Protein AF-A0AAD9TPS5-F1 (afdb_monomer)

InterPro domains:
  IPR016721 Bet3 family [PTHR13048] (1-41)
  IPR024096 NO signalling/Golgi transport ligand-binding domain superfamily [SSF111126] (2-42)

Radius of gyration: 17.07 Å; Cα contacts (8 Å, |Δi|>4): 36; chains: 1; bounding box: 48×19×30 Å

Sequence (54 aa):
VGLKMFLGINATVTNWDADGICCNIILEDNPLVKFVELPRRGEENDNRFHELVK

Structure (mmCIF, N/CA/C/O backbone):
data_AF-A0AAD9TPS5-F1
#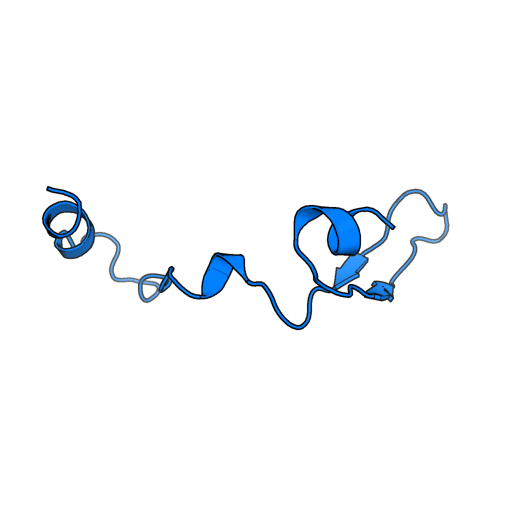
_entry.id   AF-A0AAD9TPS5-F1
#
loop_
_atom_site.group_PDB
_atom_site.id
_atom_site.type_symbol
_atom_site.label_atom_id
_atom_site.label_alt_id
_atom_site.label_comp_id
_atom_site.label_asym_id
_atom_site.label_entity_id
_atom_site.label_seq_id
_atom_site.pdbx_PDB_ins_code
_atom_site.Cartn_x
_atom_site.Cartn_y
_atom_site.Cartn_z
_atom_site.occupancy
_atom_site.B_iso_or_equiv
_atom_site.auth_seq_id
_atom_site.auth_comp_id
_atom_site.auth_asym_id
_atom_site.auth_atom_id
_atom_site.pdbx_PDB_model_num
ATOM 1 N N . VAL A 1 1 ? 6.575 2.275 8.437 1.00 63.47 1 VAL A N 1
ATOM 2 C CA . VAL A 1 1 ? 5.508 1.728 9.320 1.00 63.47 1 VAL A CA 1
ATOM 3 C C . VAL A 1 1 ? 4.318 2.702 9.413 1.00 63.47 1 VAL A C 1
ATOM 5 O O . VAL A 1 1 ? 3.838 2.974 10.497 1.00 63.47 1 VAL A O 1
ATOM 8 N N . GLY A 1 2 ? 3.821 3.251 8.296 1.00 85.94 2 GLY A N 1
ATOM 9 C CA . GLY A 1 2 ? 2.709 4.225 8.328 1.00 85.94 2 GLY A CA 1
ATOM 10 C C . GLY A 1 2 ? 1.330 3.563 8.275 1.00 85.94 2 GLY A C 1
ATOM 11 O O . GLY A 1 2 ? 0.499 3.767 9.152 1.00 85.94 2 GLY A O 1
ATOM 12 N N . LEU A 1 3 ? 1.116 2.691 7.285 1.00 86.88 3 LEU A N 1
ATOM 13 C CA . LEU A 1 3 ? -0.175 2.030 7.039 1.00 86.88 3 LEU A CA 1
ATOM 14 C C . LEU A 1 3 ? -0.678 1.218 8.245 1.00 86.88 3 LEU A C 1
ATOM 16 O O . LEU A 1 3 ? -1.854 1.289 8.584 1.00 86.88 3 LEU A O 1
ATOM 20 N N . LYS A 1 4 ? 0.216 0.538 8.972 1.00 86.88 4 LYS A N 1
ATOM 21 C CA . LYS A 1 4 ? -0.149 -0.188 10.197 1.00 86.88 4 LYS A CA 1
ATOM 22 C C . LYS A 1 4 ? -0.582 0.731 11.345 1.00 86.88 4 LYS A C 1
ATOM 24 O O . LYS A 1 4 ? -1.444 0.344 12.121 1.00 86.88 4 LYS A O 1
ATOM 29 N N . MET A 1 5 ? -0.006 1.930 11.459 1.00 88.62 5 MET A N 1
ATOM 30 C CA . MET A 1 5 ? -0.353 2.875 12.529 1.00 88.62 5 MET A CA 1
ATOM 31 C C . MET A 1 5 ? -1.706 3.546 12.283 1.00 88.62 5 MET A C 1
ATOM 33 O O . MET A 1 5 ? -2.477 3.709 13.220 1.00 88.62 5 MET A O 1
ATOM 37 N N . PHE A 1 6 ? -1.997 3.918 11.033 1.00 89.06 6 PHE A N 1
ATOM 38 C CA . PHE A 1 6 ? -3.193 4.701 10.703 1.00 89.06 6 PHE A CA 1
ATOM 39 C C . PHE A 1 6 ? -4.386 3.862 10.243 1.00 89.06 6 PHE A C 1
ATOM 41 O O . PHE A 1 6 ? -5.525 4.239 10.493 1.00 89.06 6 PHE A O 1
ATOM 48 N N . LEU A 1 7 ? -4.140 2.733 9.576 1.00 86.69 7 LEU A N 1
ATOM 49 C CA . LEU A 1 7 ? -5.187 1.870 9.017 1.00 86.69 7 LEU A CA 1
ATOM 50 C C . LEU A 1 7 ? -5.216 0.478 9.662 1.00 86.69 7 LEU A C 1
ATOM 52 O O . LEU A 1 7 ? -6.117 -0.300 9.371 1.00 86.69 7 LEU A O 1
ATOM 56 N N . GLY A 1 8 ? -4.246 0.137 10.520 1.00 88.25 8 GLY A N 1
ATOM 57 C CA . GLY A 1 8 ? -4.186 -1.179 11.166 1.00 88.25 8 GLY A CA 1
ATOM 58 C C . GLY A 1 8 ? -3.837 -2.335 10.222 1.00 88.25 8 GLY A C 1
ATOM 59 O O . GLY A 1 8 ? -3.962 -3.491 10.617 1.00 88.25 8 GLY A O 1
ATOM 60 N N . ILE A 1 9 ? -3.387 -2.045 8.997 1.00 87.25 9 ILE A N 1
ATOM 61 C CA . ILE A 1 9 ? -3.129 -3.049 7.956 1.00 87.25 9 ILE A CA 1
ATOM 62 C C 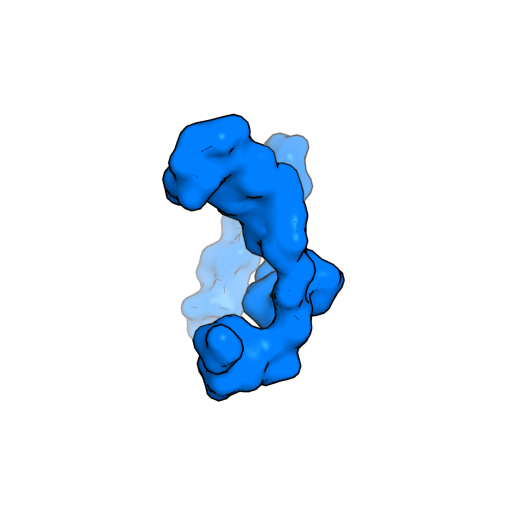. ILE A 1 9 ? -1.642 -3.287 7.704 1.00 87.25 9 ILE A C 1
ATOM 64 O O . ILE A 1 9 ? -0.799 -2.409 7.913 1.00 87.25 9 ILE A O 1
ATOM 68 N N . ASN A 1 10 ? -1.333 -4.478 7.194 1.00 89.62 10 ASN A N 1
ATOM 69 C CA . ASN A 1 10 ? -0.032 -4.785 6.614 1.00 89.62 10 ASN A CA 1
ATOM 70 C C . ASN A 1 10 ? -0.103 -4.587 5.094 1.00 89.62 10 ASN A C 1
ATOM 72 O O . ASN A 1 10 ? -1.122 -4.881 4.474 1.00 89.62 10 ASN A O 1
ATOM 76 N N . ALA A 1 11 ? 0.978 -4.079 4.511 1.00 90.44 11 ALA A N 1
ATOM 77 C CA . ALA A 1 11 ? 1.110 -3.884 3.073 1.00 90.44 11 ALA A CA 1
ATOM 78 C C . ALA A 1 11 ? 2.488 -4.368 2.620 1.00 90.44 11 ALA A C 1
ATOM 80 O O . ALA A 1 11 ? 3.453 -4.297 3.389 1.00 90.44 11 ALA A O 1
ATOM 81 N N . THR A 1 12 ? 2.573 -4.818 1.373 1.00 92.69 12 THR A N 1
ATOM 82 C CA . THR A 1 12 ? 3.797 -5.374 0.789 1.00 92.69 12 THR A CA 1
ATOM 83 C C . THR A 1 12 ? 4.337 -4.419 -0.264 1.00 92.69 12 THR A C 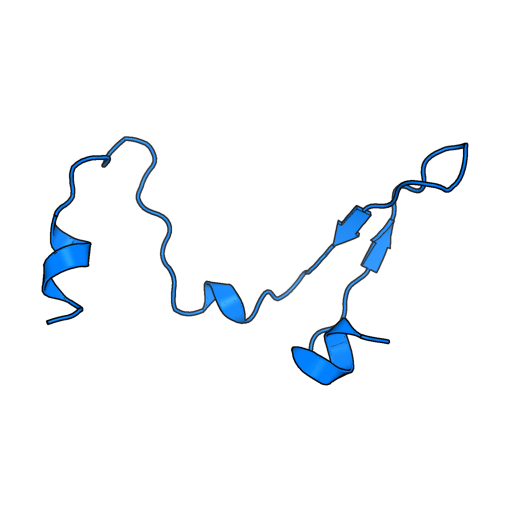1
ATOM 85 O O . THR A 1 12 ? 3.599 -3.989 -1.149 1.00 92.69 12 THR A O 1
ATOM 88 N N . VAL A 1 13 ? 5.625 -4.083 -0.178 1.00 92.25 13 VAL A N 1
ATOM 89 C CA . VAL A 1 13 ? 6.294 -3.247 -1.184 1.00 92.25 13 VAL A CA 1
ATOM 90 C C . VAL A 1 13 ? 6.959 -4.149 -2.214 1.00 92.25 13 VAL A C 1
ATOM 92 O O . VAL A 1 13 ? 7.712 -5.051 -1.852 1.00 92.25 13 VAL A O 1
ATOM 95 N N . THR A 1 14 ? 6.676 -3.916 -3.491 1.00 94.56 14 THR A N 1
ATOM 96 C CA . THR A 1 14 ? 7.161 -4.733 -4.613 1.00 94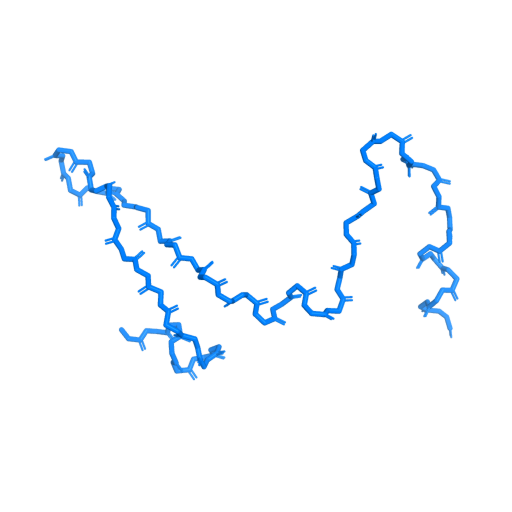.56 14 THR A CA 1
ATOM 97 C C . THR A 1 14 ? 7.484 -3.857 -5.822 1.00 94.56 14 THR A C 1
ATOM 99 O O . THR A 1 14 ? 7.218 -2.655 -5.801 1.00 94.56 14 THR A O 1
ATOM 102 N N . ASN A 1 15 ? 8.051 -4.458 -6.876 1.00 93.12 15 ASN A N 1
ATOM 103 C CA . ASN A 1 15 ? 8.262 -3.816 -8.180 1.00 93.12 15 ASN A CA 1
ATOM 104 C C . ASN A 1 15 ? 8.945 -2.444 -8.078 1.00 93.12 15 ASN A C 1
ATOM 106 O O . ASN A 1 15 ? 8.429 -1.446 -8.576 1.00 93.12 15 ASN A O 1
ATOM 110 N N . TRP A 1 16 ? 10.098 -2.406 -7.413 1.00 95.38 16 TRP A N 1
ATOM 111 C CA . TRP A 1 16 ? 10.970 -1.242 -7.480 1.00 95.38 16 TRP A CA 1
ATOM 112 C C . TRP A 1 16 ? 11.431 -1.029 -8.916 1.00 95.38 16 TRP A C 1
ATOM 114 O O . TRP A 1 16 ? 11.800 -1.989 -9.599 1.00 95.38 16 TRP A O 1
ATOM 124 N N . ASP A 1 17 ? 11.391 0.218 -9.368 1.00 93.62 17 ASP A N 1
ATOM 125 C CA . ASP A 1 17 ? 12.012 0.579 -10.634 1.00 93.62 17 ASP A CA 1
ATOM 126 C C . ASP A 1 17 ? 13.553 0.534 -10.505 1.00 93.62 17 ASP A C 1
ATOM 128 O O . ASP A 1 17 ? 14.096 0.522 -9.397 1.00 93.62 17 ASP A O 1
ATOM 132 N N . ALA A 1 18 ? 14.257 0.459 -11.637 1.00 93.62 18 ALA A N 1
ATOM 133 C CA . ALA A 1 18 ? 15.715 0.352 -11.680 1.00 93.62 18 ALA A CA 1
ATOM 134 C C . ALA A 1 18 ? 16.444 1.543 -11.025 1.00 93.62 18 ALA A C 1
ATOM 136 O O . ALA A 1 18 ? 17.498 1.352 -10.420 1.00 93.62 18 ALA A O 1
ATOM 137 N N . ASP A 1 19 ? 15.863 2.738 -11.106 1.00 94.62 19 ASP A N 1
ATOM 138 C CA . ASP A 1 19 ? 16.348 3.978 -10.503 1.00 94.62 19 ASP A CA 1
ATOM 139 C C . ASP A 1 19 ? 15.916 4.117 -9.030 1.00 94.62 19 ASP A C 1
ATOM 141 O O . ASP A 1 19 ? 16.371 5.017 -8.320 1.00 94.62 19 ASP A O 1
ATOM 145 N N . GLY A 1 20 ? 15.054 3.216 -8.542 1.00 91.75 20 GLY A N 1
ATOM 146 C CA . GLY A 1 20 ? 14.615 3.152 -7.149 1.00 91.75 20 GLY A CA 1
ATOM 147 C C . GLY A 1 20 ? 13.729 4.319 -6.704 1.00 91.75 20 GLY A C 1
ATOM 148 O O . GLY A 1 20 ? 13.594 4.549 -5.501 1.00 91.75 20 GLY A O 1
ATOM 149 N N . ILE A 1 21 ? 13.128 5.059 -7.640 1.00 95.00 21 ILE A N 1
ATOM 150 C CA . ILE A 1 21 ? 12.287 6.228 -7.337 1.00 95.00 21 ILE A CA 1
ATOM 151 C C . ILE A 1 21 ? 10.805 5.866 -7.234 1.00 95.00 21 ILE A C 1
ATOM 153 O O . ILE A 1 21 ? 10.043 6.556 -6.553 1.00 95.00 21 ILE A O 1
ATOM 157 N N . CYS A 1 22 ? 10.405 4.763 -7.863 1.00 94.94 22 CYS A N 1
ATOM 158 C CA . CYS A 1 22 ? 9.038 4.265 -7.860 1.00 94.94 22 CYS A CA 1
ATOM 159 C C . CYS A 1 22 ? 8.965 2.845 -7.288 1.00 94.94 22 CYS A C 1
ATOM 161 O O . CYS A 1 22 ? 9.847 2.013 -7.509 1.00 94.94 22 CYS A O 1
ATOM 163 N N . CYS A 1 23 ? 7.877 2.553 -6.575 1.00 94.81 23 CYS A N 1
ATOM 164 C CA . CYS A 1 23 ? 7.548 1.208 -6.112 1.00 94.81 23 CYS A CA 1
ATOM 165 C C . CYS A 1 23 ? 6.036 1.006 -6.051 1.00 94.81 23 CYS A C 1
ATOM 167 O O . CYS A 1 23 ? 5.261 1.964 -5.986 1.00 94.81 23 CYS A O 1
ATOM 169 N N . ASN A 1 24 ? 5.627 -0.257 -6.012 1.00 95.38 24 ASN A N 1
ATOM 170 C CA . ASN A 1 24 ? 4.240 -0.638 -5.815 1.00 95.38 24 ASN A CA 1
ATOM 171 C C . ASN A 1 24 ? 3.997 -0.979 -4.346 1.00 95.38 24 ASN A C 1
ATOM 173 O O . ASN A 1 24 ? 4.769 -1.718 -3.732 1.00 95.38 24 ASN A O 1
ATOM 177 N N . ILE A 1 25 ? 2.879 -0.498 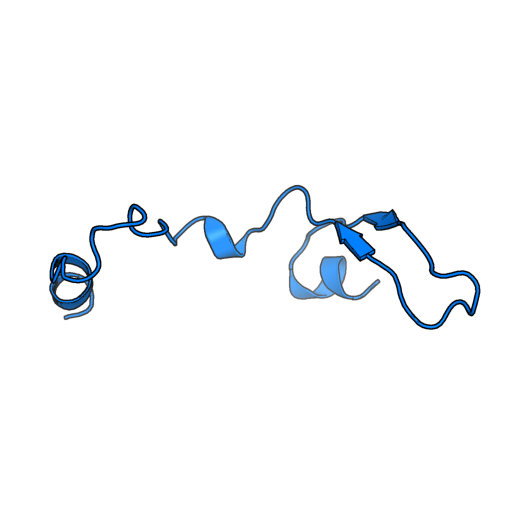-3.805 1.00 93.25 25 ILE A N 1
ATOM 178 C CA . ILE A 1 25 ? 2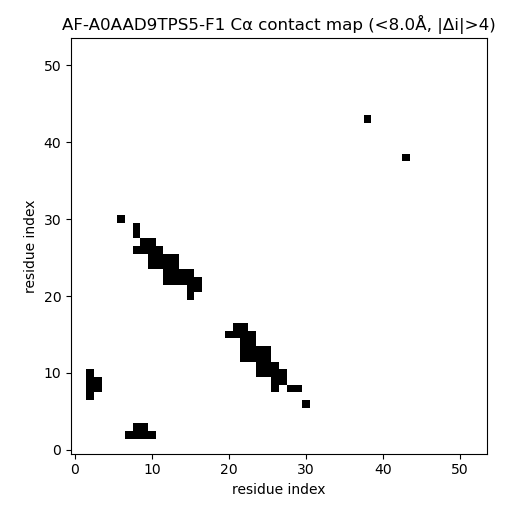.392 -0.863 -2.474 1.00 93.25 25 ILE A CA 1
ATOM 179 C C . ILE A 1 25 ? 1.125 -1.693 -2.655 1.00 93.25 25 ILE A C 1
ATOM 181 O O . ILE A 1 25 ? 0.117 -1.198 -3.153 1.00 93.25 25 ILE A O 1
ATOM 185 N N . ILE A 1 26 ? 1.183 -2.955 -2.245 1.00 92.00 26 ILE A N 1
ATOM 186 C CA . ILE A 1 26 ? 0.075 -3.904 -2.344 1.00 92.00 26 ILE A CA 1
ATOM 187 C C . ILE A 1 26 ? -0.636 -3.972 -0.991 1.00 92.00 26 ILE A C 1
ATOM 189 O O . ILE A 1 26 ? 0.001 -4.222 0.035 1.00 92.00 26 ILE A O 1
ATOM 193 N N . LEU A 1 27 ? -1.953 -3.751 -0.998 1.00 90.81 27 LEU A N 1
ATOM 194 C CA . LEU A 1 27 ? -2.837 -3.867 0.162 1.00 90.81 27 LEU A CA 1
ATOM 195 C C . LEU A 1 27 ? -3.727 -5.102 -0.029 1.00 90.81 27 LEU A C 1
ATOM 197 O O . LEU A 1 27 ? -4.561 -5.108 -0.930 1.00 90.81 27 LEU A O 1
ATOM 201 N N . GLU A 1 28 ? -3.551 -6.137 0.796 1.00 86.50 28 GLU A N 1
ATOM 202 C CA . GLU A 1 28 ? -4.338 -7.381 0.685 1.00 86.50 28 GLU A CA 1
ATOM 203 C C . GLU A 1 28 ? -5.730 -7.268 1.323 1.00 86.50 28 GLU A C 1
ATOM 205 O O . GLU A 1 28 ? -6.706 -7.760 0.764 1.00 86.50 28 GLU A O 1
ATOM 210 N N . ASP A 1 29 ? -5.838 -6.580 2.464 1.00 85.25 29 ASP A N 1
ATOM 211 C CA . ASP A 1 29 ? -7.116 -6.198 3.073 1.00 85.25 29 ASP A CA 1
ATOM 212 C C . ASP A 1 29 ? -7.187 -4.670 3.107 1.00 85.25 29 ASP A C 1
ATOM 214 O O . ASP A 1 29 ? -6.388 -4.012 3.779 1.00 85.25 29 ASP A O 1
ATOM 218 N N . ASN A 1 30 ? -8.123 -4.095 2.349 1.00 84.06 30 ASN A N 1
ATOM 219 C CA . ASN A 1 30 ? -8.386 -2.664 2.366 1.00 84.06 30 ASN A CA 1
ATOM 220 C C . ASN A 1 30 ? -9.637 -2.380 3.220 1.00 84.06 30 ASN A C 1
ATOM 222 O O . ASN A 1 30 ? -10.757 -2.547 2.734 1.00 84.06 30 ASN A O 1
ATOM 226 N N . PRO A 1 31 ? -9.496 -1.884 4.463 1.00 83.62 31 PRO A N 1
ATOM 227 C CA . PRO A 1 31 ? -10.630 -1.634 5.349 1.00 83.62 31 PRO A CA 1
ATOM 228 C C . PRO A 1 31 ? -11.589 -0.564 4.811 1.00 83.62 31 PRO A C 1
ATOM 230 O O . PRO A 1 31 ? -12.742 -0.529 5.233 1.00 83.62 31 PRO A O 1
ATOM 233 N N . LEU A 1 32 ? -11.152 0.272 3.859 1.00 82.19 32 LEU A N 1
ATOM 234 C CA . LEU A 1 32 ? -11.972 1.324 3.252 1.00 82.19 32 LEU A CA 1
ATOM 235 C C . LEU A 1 32 ? -13.033 0.776 2.289 1.00 82.19 32 LEU A C 1
ATOM 237 O O . LEU A 1 32 ? -14.033 1.443 2.044 1.00 82.19 32 LEU A O 1
ATOM 241 N N . VAL A 1 33 ? -12.842 -0.437 1.757 1.00 82.75 33 VAL A N 1
ATOM 242 C CA . VAL A 1 33 ? -13.799 -1.042 0.817 1.00 82.75 33 VAL A CA 1
ATOM 243 C C . VAL A 1 33 ? -14.981 -1.708 1.527 1.00 82.75 33 VAL A C 1
ATOM 245 O O . VAL A 1 33 ? -15.995 -1.990 0.902 1.00 82.75 33 VAL A O 1
ATOM 248 N N . LYS A 1 34 ? -14.905 -1.922 2.849 1.00 74.69 34 LYS A N 1
ATOM 249 C CA . LYS A 1 34 ? -15.910 -2.696 3.605 1.00 74.69 34 LYS A CA 1
ATOM 250 C C . LYS A 1 34 ? -17.314 -2.075 3.607 1.00 74.69 34 LYS A C 1
ATOM 252 O O . LYS A 1 34 ? -18.270 -2.768 3.934 1.00 74.69 34 LYS A O 1
ATOM 257 N N . PHE A 1 35 ? -17.443 -0.807 3.220 1.00 72.88 35 PHE A N 1
ATOM 258 C CA . PHE A 1 35 ? -18.715 -0.078 3.174 1.00 72.88 35 PHE A CA 1
ATOM 259 C C . PHE A 1 35 ? -18.995 0.557 1.808 1.00 72.88 35 PHE A C 1
ATOM 261 O O . PHE A 1 35 ? -19.897 1.383 1.692 1.00 72.88 35 PHE A O 1
ATOM 268 N N . VAL A 1 36 ? -18.212 0.205 0.783 1.00 78.25 36 VAL A N 1
ATOM 269 C CA . VAL A 1 36 ? -18.339 0.772 -0.561 1.00 78.25 36 VAL A CA 1
ATOM 270 C C . VAL A 1 36 ? -18.481 -0.365 -1.560 1.00 78.25 36 VAL A C 1
ATOM 272 O O . VAL A 1 36 ? -17.563 -1.162 -1.739 1.00 78.25 36 VAL A O 1
ATOM 275 N N . GLU A 1 37 ? -19.621 -0.417 -2.239 1.00 79.62 37 GLU A N 1
ATOM 276 C CA . GLU A 1 37 ? -19.804 -1.263 -3.414 1.00 79.62 37 GLU A CA 1
ATOM 277 C C . GLU A 1 37 ? -19.565 -0.414 -4.663 1.00 79.62 37 GLU A C 1
ATOM 279 O O . GLU A 1 37 ? -20.148 0.661 -4.820 1.00 79.62 37 GLU A O 1
ATOM 284 N N . LEU A 1 38 ? -18.663 -0.866 -5.538 1.00 77.00 38 LEU A N 1
ATOM 285 C CA . LEU A 1 38 ? -18.454 -0.195 -6.815 1.00 77.00 38 LEU A CA 1
ATOM 286 C C . LEU A 1 38 ? -19.677 -0.440 -7.709 1.00 77.00 38 LEU A C 1
ATOM 288 O O . LEU A 1 38 ? -20.090 -1.594 -7.850 1.00 77.00 38 LEU A O 1
ATOM 292 N N . PRO A 1 39 ? -20.228 0.600 -8.356 1.00 74.81 39 PRO A N 1
ATOM 293 C CA . PRO A 1 39 ? -21.319 0.417 -9.300 1.00 74.81 39 PRO A CA 1
ATOM 294 C C . PRO A 1 39 ? -20.862 -0.487 -10.445 1.00 74.81 39 PRO A C 1
ATOM 296 O O . PRO A 1 39 ? -19.700 -0.444 -10.877 1.00 74.81 39 PRO A O 1
ATOM 299 N N . ARG A 1 40 ? -21.774 -1.316 -10.962 1.00 73.06 40 ARG A N 1
ATOM 300 C CA . ARG A 1 40 ? -21.463 -2.143 -12.128 1.00 73.06 40 ARG A CA 1
ATOM 301 C C . ARG A 1 40 ? -21.099 -1.230 -13.288 1.00 73.06 40 ARG A C 1
ATOM 303 O O . ARG A 1 40 ? -21.783 -0.252 -13.577 1.00 73.06 40 ARG A O 1
ATOM 310 N N . ARG A 1 41 ? -19.994 -1.553 -13.957 1.00 61.00 41 ARG A N 1
ATOM 311 C CA . ARG A 1 41 ? -19.469 -0.772 -15.078 1.00 61.00 41 ARG A CA 1
ATOM 312 C C . ARG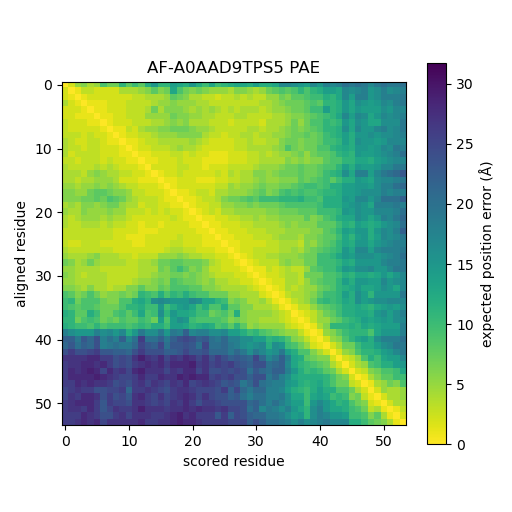 A 1 41 ? -20.514 -0.761 -16.209 1.00 61.00 41 ARG A C 1
ATOM 314 O O . ARG A 1 41 ? -20.668 -1.766 -16.897 1.00 61.00 41 ARG A O 1
ATOM 321 N N . GLY A 1 42 ? -21.245 0.351 -16.333 1.00 61.38 42 GLY A N 1
ATOM 322 C CA . GLY A 1 42 ? -22.383 0.543 -17.245 1.00 61.38 42 GLY A CA 1
ATOM 323 C C . GLY A 1 42 ? -23.680 1.038 -16.579 1.00 61.38 42 GLY A C 1
ATOM 324 O O . GLY A 1 42 ? -24.599 1.450 -17.280 1.00 61.38 42 GLY A O 1
ATOM 325 N N . GLU A 1 43 ? -23.766 1.053 -15.246 1.00 56.47 43 GLU A N 1
ATOM 326 C CA . GLU A 1 43 ? -24.902 1.586 -14.469 1.00 56.47 43 GLU A CA 1
ATOM 327 C C . GLU A 1 43 ? -24.643 3.040 -14.041 1.00 56.47 43 GLU A C 1
ATOM 329 O O . GLU A 1 43 ? -24.774 3.429 -12.886 1.00 56.47 43 GLU A O 1
ATOM 334 N N . GLU A 1 44 ? -24.243 3.869 -15.000 1.00 58.12 44 GLU A N 1
ATOM 335 C CA . GLU A 1 44 ? -23.778 5.249 -14.782 1.00 58.12 44 GLU A CA 1
ATOM 336 C C . GLU A 1 44 ? -24.915 6.210 -14.360 1.00 58.12 44 GLU A C 1
ATOM 338 O O . GLU A 1 44 ? -24.669 7.371 -14.057 1.00 58.12 44 GLU A O 1
ATOM 343 N N . ASN A 1 45 ? -26.159 5.710 -14.302 1.00 57.12 45 ASN A N 1
ATOM 344 C CA . ASN A 1 45 ? -27.382 6.447 -13.962 1.00 57.12 45 ASN A CA 1
ATOM 345 C C . ASN A 1 45 ? -28.204 5.796 -12.830 1.00 57.12 45 ASN A C 1
ATOM 347 O O . ASN A 1 45 ? -29.396 6.087 -12.697 1.00 57.12 45 ASN A O 1
ATOM 351 N N . ASP A 1 46 ? -27.629 4.887 -12.033 1.00 58.19 46 ASP A N 1
ATOM 352 C CA . ASP A 1 46 ? -28.369 4.324 -10.902 1.00 58.19 46 ASP A CA 1
ATOM 353 C C . ASP A 1 46 ? -28.426 5.315 -9.726 1.00 58.19 46 ASP A C 1
ATOM 355 O O . ASP A 1 46 ? -27.549 5.383 -8.863 1.00 58.19 46 ASP A O 1
ATOM 359 N N . ASN A 1 47 ? -29.503 6.103 -9.702 1.00 54.41 47 ASN A N 1
ATOM 360 C CA . ASN A 1 47 ? -29.795 7.126 -8.695 1.00 54.41 47 ASN A CA 1
ATOM 361 C C . ASN A 1 47 ? -30.027 6.567 -7.273 1.00 54.41 47 ASN A C 1
ATOM 363 O O . ASN A 1 47 ? -30.275 7.345 -6.351 1.00 54.41 47 ASN A O 1
ATOM 367 N N . ARG A 1 48 ? -29.930 5.246 -7.052 1.00 56.84 48 ARG A N 1
ATOM 368 C CA . ARG A 1 48 ? -3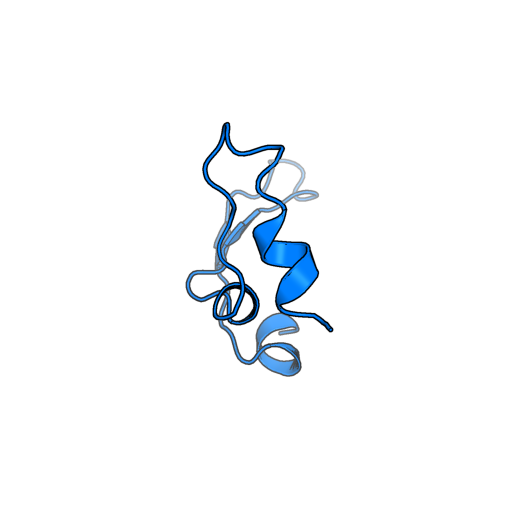0.147 4.613 -5.738 1.00 56.84 48 ARG A CA 1
ATOM 369 C C . ARG A 1 48 ? -29.105 4.991 -4.678 1.00 56.84 48 ARG A C 1
ATOM 371 O O . ARG A 1 48 ? -29.432 5.003 -3.494 1.00 56.84 48 ARG A O 1
ATOM 378 N N . PHE A 1 49 ? -27.891 5.398 -5.064 1.00 54.50 49 PHE A N 1
ATOM 379 C CA . PHE A 1 49 ? -26.892 5.889 -4.100 1.00 54.50 49 PHE A CA 1
ATOM 380 C C . PHE A 1 49 ? -27.235 7.272 -3.515 1.00 54.50 49 PHE A C 1
ATOM 382 O O . PHE A 1 49 ? -26.781 7.594 -2.421 1.00 54.50 49 PHE A O 1
ATOM 389 N N . HIS A 1 50 ? -28.044 8.091 -4.200 1.00 52.44 50 HIS A N 1
ATOM 390 C CA . HIS A 1 50 ? -28.453 9.414 -3.701 1.00 52.44 50 HIS A CA 1
ATOM 391 C C . HIS A 1 50 ? -29.581 9.363 -2.655 1.00 52.44 50 HIS A C 1
ATOM 393 O O . HIS A 1 50 ? -29.791 10.347 -1.948 1.00 52.44 50 HIS A O 1
ATOM 399 N N . GLU A 1 51 ? -30.309 8.248 -2.541 1.00 49.94 51 GLU A N 1
ATOM 400 C CA . GLU A 1 51 ? -31.437 8.113 -1.606 1.00 49.94 51 GLU A CA 1
ATOM 401 C C . GLU A 1 51 ? -31.015 7.556 -0.237 1.00 49.94 51 GLU A C 1
ATOM 403 O O . GLU A 1 51 ? -31.634 7.876 0.769 1.00 49.94 51 GLU A O 1
ATOM 408 N N . LEU A 1 52 ? -29.910 6.804 -0.172 1.00 50.03 52 LEU A N 1
ATOM 409 C CA . LEU A 1 52 ? -29.381 6.220 1.071 1.00 50.03 52 LEU A CA 1
ATOM 410 C C . LEU A 1 52 ? -28.595 7.206 1.962 1.00 50.03 52 LEU A C 1
ATOM 412 O O . LEU A 1 52 ? -28.236 6.849 3.080 1.00 50.03 52 LEU A O 1
ATOM 416 N N . VAL A 1 53 ? -28.307 8.422 1.479 1.00 50.53 53 VAL A N 1
ATOM 417 C CA . VAL A 1 53 ? -27.552 9.467 2.212 1.00 50.53 53 VAL A CA 1
ATOM 418 C C . VAL A 1 53 ? -28.438 10.677 2.569 1.00 50.53 53 VAL A C 1
ATOM 420 O O . VAL A 1 53 ? -27.937 11.762 2.862 1.00 50.53 53 VAL A O 1
ATOM 423 N N . LYS A 1 54 ? -29.764 10.506 2.541 1.00 42.50 54 LYS A N 1
ATOM 424 C CA . LY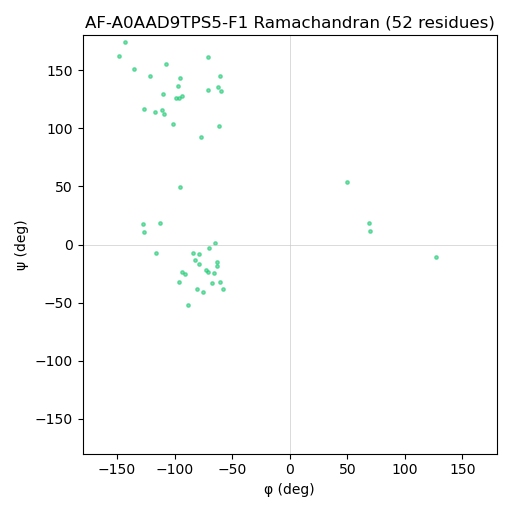S A 1 54 ? -30.726 11.413 3.185 1.00 42.50 54 LYS A CA 1
ATOM 425 C C . LYS A 1 54 ? -31.272 10.760 4.445 1.00 42.50 54 LYS A C 1
ATOM 427 O O . LYS A 1 54 ? -31.472 11.511 5.422 1.00 42.50 54 LYS A O 1
#

Foldseek 3Di:
DPCCVPVVFDWDWADQDPVRPDIDIGGPDDPVCPPDDDPDPPPPPPCVVVVVVD

Solvent-accessible surface area (backbone atoms only — not comparable to full-atom values): 3793 Å² total; per-residue (Å²): 128,60,56,44,72,79,71,70,36,74,70,49,79,43,75,63,43,97,86,64,84,48,65,42,79,46,64,85,66,61,81,79,51,79,85,54,81,81,73,63,94,84,54,88,77,65,66,67,72,69,62,78,79,112

Organism: NCBI:txid168575

Secondary structure (DSSP, 8-state):
--HHHHT---EEEE---TTSS--EEEESS-GGGGG-PPPPTT-TT-GGGGTTT-

Mean predicted aligned error: 10.23 Å

pLDDT: mean 78.5, std 15.81, range [42.5, 95.38]